Protein AF-A0A1B6CMN0-F1 (afdb_monomer)

Mean predicted al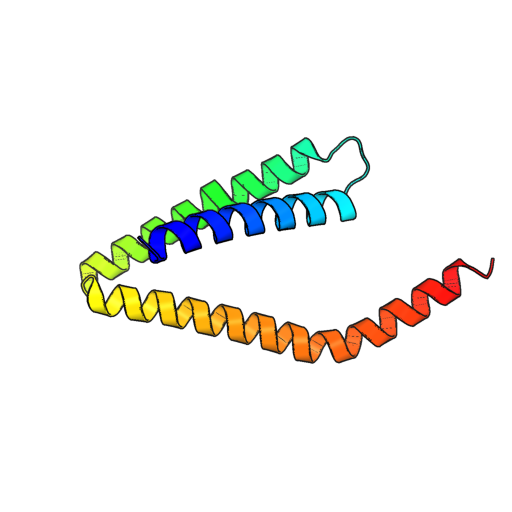igned error: 11.48 Å

Radius of gyration: 19.15 Å; Cα contacts (8 Å, |Δi|>4): 25; chains: 1; bounding box: 40×33×55 Å

Foldseek 3Di:
DVVVVVVVVVVVVVLVVQLVVLVVPDDPPCSVVSSVVVCCCCVVVVVVVCCVVLVVCCVPPNDVVSVVVVVVVVVVVVVVVVVCCVVCVVVVVVVVVVVVVVVVPD

Secondary structure (DSSP, 8-state):
-HHHHHHHHHHHHHHHHHHHHHHHHS-TTSHHHHHHHHHHIIIIIIHHHHHHHHHHHHHHHHHHHHHHHHHHHHHHHHHHHHHHHHHHHHHHHHHHHHHHHHTS--

InterPro domains:
  IPR024989 Major facilitator superfamily associated domain [PF12832] (1-68)
  IPR036259 MFS transporter superfamily [G3DSA:1.20.1250.20] (1-90)
  IPR036259 MFS transporter superfamily [SSF103473] (8-86)
  IPR051717 Major facilitator superfamily MFSD6 [PTHR16172] (2-93)

Sequence (106 aa):
FPFEAIESVSVHLMWVAAATYCARISPKSLLATLIGVLGMAHFSLGRGSGSFAGGFLIGSFGIRQTFRLIGLMAVIAGAVYGLLYFFWLHKYDYVAKTNSEASTGM

pLDDT: mean 75.26, std 13.72, range [39.88, 91.06]

Solvent-accessible surface area (backbone atoms only — not comparable to full-atom values): 5952 Å² total; per-residue (Å²): 113,72,67,62,52,53,50,55,52,51,55,52,52,50,52,52,50,52,52,52,51,44,61,74,74,42,65,93,86,51,50,70,61,52,50,48,52,52,47,48,49,45,58,54,52,46,50,48,52,49,51,50,54,51,52,54,41,31,75,76,61,35,65,72,54,37,53,52,49,56,51,48,53,51,50,51,52,49,48,51,50,50,48,48,46,60,63,43,49,72,57,43,62,62,53,57,56,58,56,61,61,64,69,75,73,120

Structure (mmCIF, N/CA/C/O backbone):
data_AF-A0A1B6CMN0-F1
#
_entry.id   AF-A0A1B6CMN0-F1
#
loop_
_atom_site.group_PDB
_atom_site.id
_atom_site.type_symbol
_atom_site.label_atom_id
_atom_site.label_alt_id
_atom_site.label_comp_id
_atom_site.label_asym_id
_atom_site.label_entity_id
_atom_site.label_seq_id
_atom_site.pdbx_PDB_ins_code
_atom_site.Cartn_x
_atom_site.Cartn_y
_atom_site.Cartn_z
_atom_site.occupancy
_atom_site.B_iso_or_equiv
_atom_site.auth_seq_id
_atom_site.auth_comp_id
_atom_site.auth_asym_id
_atom_site.auth_atom_id
_atom_site.pdbx_PDB_model_num
ATOM 1 N N . PHE A 1 1 ? 1.740 -8.401 19.718 1.00 71.38 1 PHE A N 1
ATOM 2 C CA . PHE A 1 1 ? 2.974 -8.813 19.023 1.00 71.38 1 PHE A CA 1
ATOM 3 C C . PHE A 1 1 ? 2.785 -9.523 17.675 1.00 71.38 1 PHE A C 1
ATOM 5 O O . PHE A 1 1 ? 3.603 -9.255 16.809 1.00 71.38 1 PHE A O 1
ATOM 12 N N . PRO A 1 2 ? 1.766 -10.376 17.404 1.00 81.31 2 PRO A N 1
ATOM 13 C CA . PRO A 1 2 ? 1.692 -11.053 16.095 1.00 81.31 2 PRO A CA 1
ATOM 14 C C . PRO A 1 2 ? 1.422 -10.099 14.916 1.00 81.31 2 PRO A C 1
ATOM 16 O O . PRO A 1 2 ? 1.970 -10.288 13.838 1.00 81.31 2 PRO A O 1
ATOM 19 N N . PHE A 1 3 ? 0.629 -9.044 15.126 1.00 80.94 3 PHE A N 1
ATOM 20 C CA . PHE A 1 3 ? 0.332 -8.035 14.099 1.00 80.94 3 PHE A CA 1
ATOM 21 C C . PHE A 1 3 ? 1.585 -7.279 13.620 1.00 80.94 3 PHE A C 1
ATOM 23 O O . PHE A 1 3 ? 1.798 -7.112 12.426 1.00 80.94 3 PHE A O 1
ATOM 30 N N . GLU A 1 4 ? 2.444 -6.899 14.561 1.00 84.00 4 GLU A N 1
ATOM 31 C CA . GLU A 1 4 ? 3.679 -6.146 14.315 1.00 84.00 4 GLU A CA 1
ATOM 32 C C . GLU A 1 4 ? 4.704 -6.978 13.520 1.00 84.00 4 GLU A C 1
ATOM 34 O O . GLU A 1 4 ? 5.362 -6.484 12.605 1.00 84.00 4 GLU A O 1
ATOM 39 N N . ALA A 1 5 ? 4.765 -8.288 13.787 1.00 90.50 5 ALA A N 1
ATOM 40 C CA . ALA A 1 5 ? 5.574 -9.215 13.001 1.00 90.50 5 ALA A CA 1
ATOM 41 C C . ALA A 1 5 ? 5.078 -9.316 11.547 1.00 90.50 5 ALA A C 1
ATOM 43 O O . ALA A 1 5 ? 5.881 -9.218 10.618 1.00 90.50 5 ALA A O 1
ATOM 44 N N . ILE A 1 6 ? 3.764 -9.454 11.335 1.00 89.62 6 ILE A N 1
ATOM 45 C CA . ILE A 1 6 ? 3.162 -9.553 9.993 1.00 89.62 6 ILE A CA 1
ATOM 46 C C . ILE A 1 6 ? 3.384 -8.268 9.186 1.00 89.62 6 ILE A C 1
ATOM 48 O O . ILE A 1 6 ? 3.651 -8.339 7.983 1.00 89.62 6 ILE A O 1
ATOM 52 N N . GLU A 1 7 ? 3.323 -7.104 9.836 1.00 85.94 7 GLU A N 1
ATOM 53 C CA . GLU A 1 7 ? 3.622 -5.817 9.204 1.00 85.94 7 GLU A CA 1
ATOM 54 C C . GLU A 1 7 ? 5.063 -5.785 8.681 1.00 85.94 7 GLU A C 1
ATOM 56 O O . GLU A 1 7 ? 5.287 -5.530 7.494 1.00 85.94 7 GLU A O 1
ATOM 61 N N . SER A 1 8 ? 6.036 -6.123 9.536 1.00 90.06 8 SER A N 1
ATOM 62 C CA . SER A 1 8 ? 7.451 -6.128 9.151 1.00 90.06 8 SER A CA 1
ATOM 63 C C . SER A 1 8 ? 7.721 -7.076 7.979 1.00 90.06 8 SER A C 1
ATOM 65 O O . SER A 1 8 ? 8.369 -6.692 7.005 1.00 90.06 8 SER A O 1
ATOM 67 N N . VAL A 1 9 ? 7.160 -8.286 8.017 1.00 91.06 9 VAL A N 1
ATOM 68 C CA . VAL A 1 9 ? 7.324 -9.300 6.970 1.00 91.06 9 VAL A CA 1
ATOM 69 C C . VAL A 1 9 ? 6.731 -8.815 5.645 1.00 91.06 9 VAL A C 1
ATOM 71 O O . VAL A 1 9 ? 7.385 -8.919 4.607 1.00 91.06 9 VAL A O 1
ATOM 74 N N . SER A 1 10 ? 5.539 -8.215 5.674 1.00 87.81 10 SER A N 1
ATOM 75 C CA . SER A 1 10 ? 4.853 -7.711 4.476 1.00 87.81 10 SER A CA 1
ATOM 76 C C . SER A 1 10 ? 5.636 -6.594 3.782 1.00 87.81 10 SER A C 1
ATOM 78 O O . SER A 1 10 ? 5.779 -6.604 2.559 1.00 87.81 10 SER A O 1
ATOM 80 N N . VAL A 1 11 ? 6.195 -5.655 4.553 1.00 85.75 11 VAL A N 1
ATOM 81 C CA . VAL A 1 11 ? 6.998 -4.544 4.013 1.00 85.75 11 VAL A CA 1
ATOM 82 C C . VAL A 1 11 ? 8.275 -5.055 3.343 1.00 85.75 11 VAL A C 1
ATOM 84 O O . VAL A 1 11 ? 8.618 -4.603 2.249 1.00 85.75 11 VAL A O 1
ATOM 87 N N . HIS A 1 12 ? 8.954 -6.029 3.953 1.00 89.88 12 HIS A N 1
ATOM 88 C CA . HIS A 1 12 ? 10.157 -6.622 3.367 1.00 89.88 12 HIS A CA 1
ATOM 89 C C . HIS A 1 12 ? 9.839 -7.402 2.088 1.00 89.88 12 HIS A C 1
ATOM 91 O O . HIS A 1 12 ? 10.507 -7.203 1.073 1.00 89.88 12 HIS A O 1
ATOM 97 N N . LEU A 1 13 ? 8.795 -8.236 2.105 1.00 86.00 13 LEU A N 1
ATOM 98 C CA . LEU A 1 13 ? 8.332 -8.977 0.926 1.00 86.00 13 LEU A CA 1
ATOM 99 C C . LEU A 1 13 ? 7.996 -8.038 -0.233 1.00 86.00 13 LEU A C 1
ATOM 101 O O . LEU A 1 13 ? 8.419 -8.276 -1.363 1.00 86.00 13 LEU A O 1
ATOM 105 N N . MET A 1 14 ? 7.285 -6.947 0.050 1.00 85.62 14 MET A N 1
ATOM 106 C CA . MET A 1 14 ? 6.948 -5.934 -0.944 1.00 85.62 14 MET A CA 1
ATOM 107 C C . MET A 1 14 ? 8.199 -5.304 -1.565 1.00 85.62 14 MET A C 1
ATOM 109 O O . MET A 1 14 ? 8.268 -5.163 -2.785 1.00 85.62 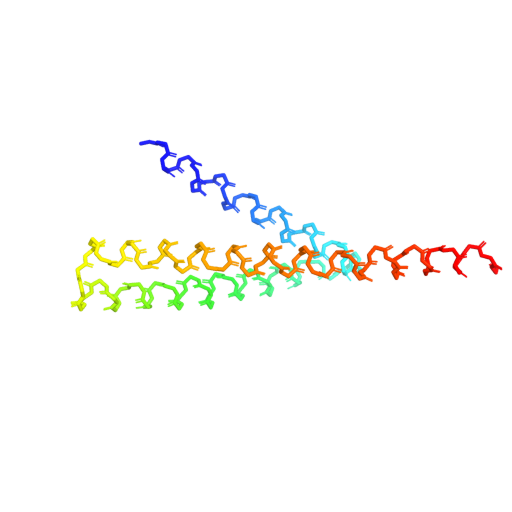14 MET A O 1
ATOM 113 N N . TRP A 1 15 ? 9.202 -4.954 -0.753 1.00 81.69 15 TRP A N 1
ATOM 114 C CA .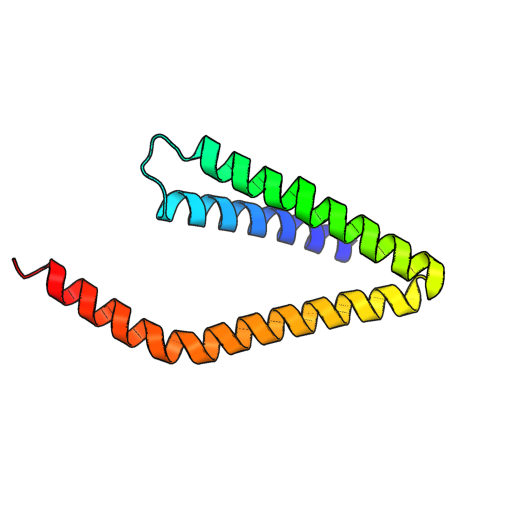 TRP A 1 15 ? 10.444 -4.359 -1.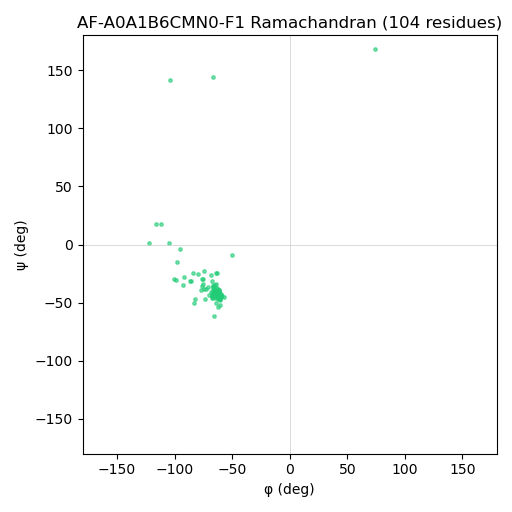253 1.00 81.69 15 TRP A CA 1
ATOM 115 C C . TRP A 1 15 ? 11.250 -5.338 -2.111 1.00 81.69 15 TRP A C 1
ATOM 117 O O . TRP A 1 15 ? 11.725 -4.975 -3.188 1.00 81.69 15 TRP A O 1
ATOM 127 N N . VAL A 1 16 ? 11.349 -6.599 -1.680 1.00 84.88 16 VAL A N 1
ATOM 128 C CA . VAL A 1 16 ? 12.007 -7.663 -2.450 1.00 84.88 16 VAL A CA 1
ATOM 129 C C . VAL A 1 16 ? 11.287 -7.890 -3.781 1.00 84.88 16 VAL A C 1
ATOM 131 O O . VAL A 1 16 ? 11.942 -7.971 -4.821 1.00 84.88 16 VAL A O 1
ATOM 134 N N . ALA A 1 17 ? 9.952 -7.931 -3.787 1.00 83.44 17 ALA A N 1
ATOM 135 C CA . ALA A 1 17 ? 9.164 -8.074 -5.008 1.00 83.44 17 ALA A CA 1
ATOM 136 C C . ALA A 1 17 ? 9.359 -6.883 -5.962 1.00 83.44 17 ALA A C 1
ATOM 138 O O . ALA A 1 17 ? 9.608 -7.084 -7.152 1.00 83.44 17 ALA A O 1
ATOM 139 N N . ALA A 1 18 ? 9.319 -5.652 -5.444 1.00 81.19 18 ALA A N 1
ATOM 140 C CA . ALA A 1 18 ? 9.545 -4.437 -6.223 1.00 81.19 18 ALA A CA 1
ATOM 141 C C . ALA A 1 18 ? 10.947 -4.411 -6.851 1.00 81.19 18 ALA A C 1
ATOM 143 O O . ALA A 1 18 ? 11.083 -4.157 -8.050 1.00 81.19 18 ALA A O 1
ATOM 144 N N . ALA A 1 19 ? 11.983 -4.735 -6.070 1.00 78.69 19 ALA A N 1
ATOM 145 C CA . ALA A 1 19 ? 13.360 -4.812 -6.549 1.00 78.69 19 ALA A CA 1
ATOM 146 C C . ALA A 1 19 ? 13.533 -5.903 -7.620 1.00 78.69 19 ALA A C 1
ATOM 148 O O . ALA A 1 19 ? 14.155 -5.660 -8.653 1.00 78.69 19 ALA A O 1
ATOM 149 N N . THR A 1 20 ? 12.925 -7.076 -7.417 1.00 79.44 20 THR A N 1
ATOM 150 C CA . THR A 1 20 ? 12.977 -8.196 -8.373 1.00 79.44 20 THR A CA 1
ATOM 151 C C . THR A 1 20 ? 12.270 -7.846 -9.683 1.00 79.44 20 THR A C 1
ATOM 153 O O . THR A 1 20 ? 12.781 -8.139 -10.762 1.00 79.44 20 THR A O 1
ATOM 156 N N . TYR A 1 21 ? 11.123 -7.167 -9.614 1.00 72.50 21 TYR A N 1
ATOM 157 C CA . TYR A 1 21 ? 10.390 -6.713 -10.796 1.00 72.50 21 TYR A CA 1
ATOM 158 C C . TYR A 1 21 ? 11.164 -5.640 -11.574 1.00 72.50 21 TYR A C 1
ATOM 160 O O . TYR A 1 21 ? 11.304 -5.736 -12.793 1.00 72.50 21 TYR A O 1
ATOM 168 N N . CYS A 1 22 ? 11.764 -4.674 -10.871 1.00 68.25 22 CYS A N 1
ATOM 169 C CA . CYS A 1 22 ? 12.633 -3.666 -11.483 1.00 68.25 22 CYS A CA 1
ATOM 170 C C . CYS A 1 22 ? 13.856 -4.301 -12.164 1.00 68.25 22 CYS A C 1
ATOM 172 O O . CYS A 1 22 ? 14.235 -3.887 -13.259 1.00 68.25 22 CYS A O 1
ATOM 174 N N . ALA A 1 23 ? 14.440 -5.337 -11.554 1.00 68.44 23 ALA A N 1
ATOM 175 C CA . ALA A 1 23 ? 15.566 -6.076 -12.120 1.00 68.44 23 ALA A CA 1
ATOM 176 C C . ALA A 1 23 ? 15.193 -6.901 -13.366 1.00 68.44 23 ALA A C 1
ATOM 178 O O . ALA A 1 23 ? 16.053 -7.150 -14.209 1.00 68.44 23 ALA A O 1
ATOM 179 N N . ARG A 1 24 ? 13.928 -7.322 -13.508 1.00 67.81 24 ARG A N 1
ATOM 180 C CA . ARG A 1 24 ? 13.442 -8.051 -14.694 1.00 67.81 24 ARG A CA 1
ATOM 181 C C . ARG A 1 24 ? 13.151 -7.135 -15.884 1.00 67.81 24 ARG A C 1
ATOM 183 O O . ARG A 1 24 ? 13.203 -7.613 -17.011 1.00 67.81 24 ARG A O 1
ATOM 190 N N . ILE A 1 25 ? 12.855 -5.856 -15.640 1.00 66.25 25 ILE A N 1
ATOM 191 C CA . ILE A 1 25 ? 12.438 -4.892 -16.673 1.00 66.25 25 ILE A CA 1
ATOM 192 C C . ILE A 1 25 ? 13.566 -3.955 -17.126 1.00 66.25 25 ILE A C 1
ATOM 194 O O . ILE A 1 25 ? 13.559 -3.543 -18.284 1.00 66.25 25 ILE A O 1
ATOM 198 N N . SER A 1 26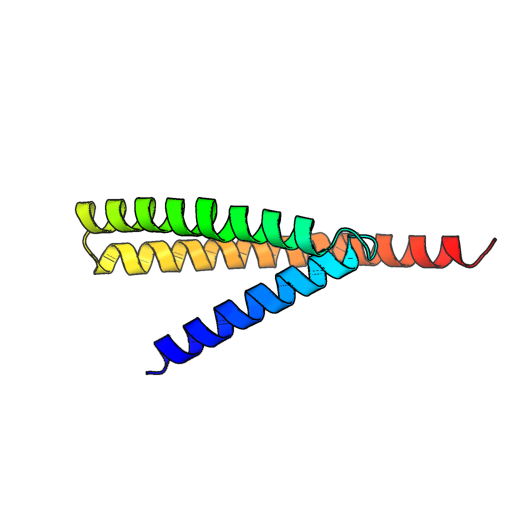 ? 14.544 -3.623 -16.273 1.00 51.25 26 SER A N 1
ATOM 199 C CA . SER A 1 26 ? 15.582 -2.635 -16.618 1.00 51.25 26 SER A CA 1
ATOM 200 C C . SER A 1 26 ? 16.956 -3.239 -16.964 1.00 51.25 26 SER A C 1
ATOM 202 O O . SER A 1 26 ? 17.423 -4.151 -16.279 1.00 51.25 26 SER A O 1
ATOM 204 N N . PRO A 1 27 ? 17.679 -2.683 -17.961 1.00 55.31 27 PRO A N 1
ATOM 205 C CA . PRO A 1 27 ? 19.090 -2.982 -18.209 1.00 55.31 27 PRO A CA 1
ATOM 206 C C . PRO A 1 27 ? 19.974 -2.467 -17.058 1.00 55.31 27 PRO A C 1
ATOM 208 O O . PRO A 1 27 ? 19.710 -1.415 -16.479 1.00 55.31 27 PRO A O 1
ATOM 211 N N . LYS A 1 28 ? 21.040 -3.218 -16.743 1.00 54.66 28 LYS A N 1
ATOM 212 C CA . LYS A 1 28 ? 21.867 -3.197 -15.509 1.00 54.66 28 LYS A CA 1
ATOM 213 C C . LYS A 1 28 ? 22.409 -1.832 -15.022 1.00 54.66 28 LYS A C 1
ATOM 215 O O . LYS A 1 28 ? 22.937 -1.773 -13.918 1.00 54.66 28 LYS A O 1
ATOM 220 N N . SER A 1 29 ? 22.282 -0.748 -15.789 1.00 55.94 29 SER A N 1
ATOM 221 C CA . SER A 1 29 ? 22.761 0.601 -15.447 1.00 55.94 29 SER A CA 1
ATOM 222 C C . SER A 1 29 ? 21.699 1.546 -14.857 1.00 55.94 29 SER A C 1
ATOM 224 O O . SER A 1 29 ? 22.072 2.558 -14.273 1.00 55.94 29 SER A O 1
ATOM 226 N N . LEU A 1 30 ? 20.396 1.237 -14.958 1.00 61.41 30 LEU A N 1
ATOM 227 C CA . LEU A 1 30 ? 19.296 2.155 -14.580 1.00 61.41 30 LEU A CA 1
ATOM 228 C C . LEU A 1 30 ? 18.420 1.667 -13.407 1.00 61.41 30 LEU A C 1
ATOM 230 O O . LEU A 1 30 ? 17.297 2.133 -13.207 1.00 61.41 30 LEU A O 1
ATOM 234 N N . LEU A 1 31 ? 18.916 0.708 -12.624 1.00 64.62 31 LEU A N 1
ATOM 235 C CA . LEU A 1 31 ? 18.090 -0.011 -11.645 1.00 64.62 31 LEU A CA 1
ATOM 236 C C . LEU A 1 31 ? 17.791 0.859 -10.418 1.00 64.62 31 LEU A C 1
ATOM 238 O O . LEU A 1 31 ? 16.671 0.861 -9.911 1.00 64.62 31 LEU A O 1
ATOM 242 N N . ALA A 1 32 ? 18.779 1.649 -9.989 1.00 73.62 32 ALA A N 1
ATOM 243 C CA . ALA A 1 32 ? 18.655 2.570 -8.863 1.00 73.62 32 ALA A CA 1
ATOM 244 C C . ALA A 1 32 ? 17.602 3.659 -9.121 1.00 73.62 32 ALA A C 1
ATOM 246 O O . ALA A 1 32 ? 16.795 3.953 -8.243 1.00 73.62 32 ALA A O 1
ATOM 247 N N . THR A 1 33 ? 17.556 4.211 -10.337 1.00 77.94 33 THR A N 1
ATOM 248 C CA . THR A 1 33 ? 16.583 5.245 -10.715 1.00 77.94 33 THR A CA 1
ATOM 249 C C . THR A 1 33 ? 15.162 4.689 -10.738 1.00 77.94 33 THR A C 1
ATOM 251 O O . THR A 1 33 ? 14.252 5.327 -10.218 1.00 77.94 33 THR A O 1
ATOM 254 N N . LEU A 1 34 ? 14.965 3.479 -11.280 1.00 71.62 34 LEU A N 1
ATOM 255 C CA . LEU A 1 34 ? 13.642 2.851 -11.342 1.00 71.62 34 LEU A CA 1
ATOM 256 C C . LEU A 1 34 ? 13.122 2.478 -9.947 1.00 71.62 34 LEU A C 1
ATOM 258 O O . LEU A 1 34 ? 11.977 2.785 -9.632 1.00 71.62 34 LEU A O 1
ATOM 262 N N . ILE A 1 35 ? 13.970 1.893 -9.091 1.00 78.75 35 ILE A N 1
ATOM 263 C CA . ILE A 1 35 ? 13.631 1.599 -7.688 1.00 78.75 35 ILE A CA 1
ATOM 264 C C . ILE A 1 35 ? 13.363 2.899 -6.918 1.00 78.75 35 ILE A C 1
ATOM 266 O O . ILE A 1 35 ? 12.435 2.950 -6.116 1.00 78.75 35 ILE A O 1
ATOM 270 N N . GLY A 1 36 ? 14.122 3.964 -7.191 1.00 80.94 36 GLY A N 1
ATOM 271 C CA . GLY A 1 36 ? 13.899 5.291 -6.622 1.00 80.94 36 GLY A CA 1
ATOM 272 C C . GLY A 1 36 ? 12.538 5.876 -7.005 1.00 80.94 36 GLY A C 1
ATOM 273 O O . GLY A 1 36 ? 11.809 6.329 -6.129 1.00 80.94 36 GLY A O 1
ATOM 274 N N . VAL A 1 37 ? 12.149 5.809 -8.282 1.00 81.06 37 VAL A N 1
ATOM 275 C CA . VAL A 1 37 ? 10.829 6.264 -8.758 1.00 81.06 37 VAL A CA 1
ATOM 276 C C . VAL A 1 37 ? 9.703 5.395 -8.193 1.00 81.06 37 VAL A C 1
ATOM 278 O O . VAL A 1 37 ? 8.705 5.937 -7.720 1.00 81.06 37 VAL A O 1
ATOM 281 N N . LEU A 1 38 ? 9.867 4.067 -8.174 1.00 78.56 38 LEU A N 1
ATOM 282 C CA . LEU A 1 38 ? 8.895 3.152 -7.567 1.00 78.56 38 LEU A CA 1
ATOM 283 C C . LEU A 1 38 ? 8.721 3.439 -6.071 1.00 78.56 38 LEU A C 1
ATOM 285 O O . LEU A 1 38 ? 7.598 3.523 -5.578 1.00 78.56 38 LEU A O 1
ATOM 289 N N . GLY A 1 39 ? 9.835 3.616 -5.358 1.00 80.62 39 GLY A N 1
ATOM 290 C CA . GLY A 1 39 ? 9.861 3.951 -3.942 1.00 80.62 39 GLY A CA 1
ATOM 291 C C . GLY A 1 39 ? 9.190 5.292 -3.675 1.00 80.62 39 GLY A C 1
ATOM 292 O O . GLY A 1 39 ? 8.357 5.378 -2.782 1.00 80.62 39 GLY A O 1
ATOM 293 N N . MET A 1 40 ? 9.468 6.309 -4.491 1.00 79.94 40 MET A N 1
ATOM 294 C CA . MET A 1 40 ? 8.857 7.635 -4.378 1.00 79.94 40 MET A CA 1
ATOM 295 C C . MET A 1 40 ? 7.349 7.590 -4.648 1.00 79.94 40 MET A C 1
ATOM 297 O O . MET A 1 40 ? 6.575 8.169 -3.893 1.00 79.94 40 MET A O 1
ATOM 301 N N . ALA A 1 41 ? 6.899 6.845 -5.659 1.00 83.38 41 ALA A N 1
ATOM 302 C CA . ALA A 1 41 ? 5.474 6.653 -5.911 1.00 83.38 41 ALA A CA 1
ATOM 303 C C . ALA A 1 41 ? 4.792 5.909 -4.749 1.00 83.38 41 ALA A C 1
ATOM 305 O O . ALA A 1 41 ? 3.724 6.304 -4.288 1.00 83.38 41 ALA A O 1
ATOM 3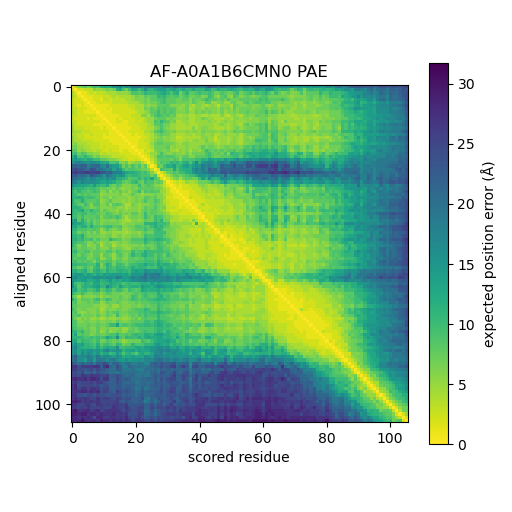06 N N . HIS A 1 42 ? 5.422 4.863 -4.218 1.00 81.06 42 HIS A N 1
ATOM 307 C CA . HIS A 1 42 ? 4.822 4.050 -3.166 1.00 81.06 42 HIS A CA 1
ATOM 308 C C . HIS A 1 42 ? 4.809 4.754 -1.797 1.00 81.06 42 HIS A C 1
ATOM 310 O O . HIS A 1 42 ? 3.780 4.789 -1.119 1.00 81.06 42 HIS A O 1
ATOM 316 N N . PHE A 1 43 ? 5.931 5.347 -1.383 1.00 77.94 43 PHE A N 1
ATOM 317 C CA . PHE A 1 43 ? 6.041 6.041 -0.100 1.00 77.94 43 PHE A CA 1
ATOM 318 C C . PHE A 1 43 ? 5.385 7.423 -0.113 1.00 77.94 43 PHE A C 1
ATOM 320 O O . PHE A 1 43 ? 4.734 7.767 0.869 1.00 77.94 43 PHE A O 1
ATOM 327 N N . SER A 1 44 ? 5.500 8.207 -1.190 1.00 80.25 44 SER A N 1
ATOM 328 C CA . SER A 1 44 ? 4.920 9.557 -1.215 1.00 80.25 44 SER A CA 1
ATOM 329 C C . SER A 1 44 ? 3.439 9.535 -1.585 1.00 80.25 44 SER A C 1
ATOM 331 O O . SER A 1 44 ? 2.624 10.101 -0.860 1.00 80.25 44 SER A O 1
ATOM 333 N N . LEU A 1 45 ? 3.057 8.854 -2.675 1.00 84.06 45 LEU A N 1
ATOM 334 C CA . LEU A 1 45 ? 1.654 8.830 -3.111 1.00 84.06 45 LEU A CA 1
ATOM 335 C C . LEU A 1 45 ? 0.851 7.786 -2.338 1.00 84.06 45 LEU A C 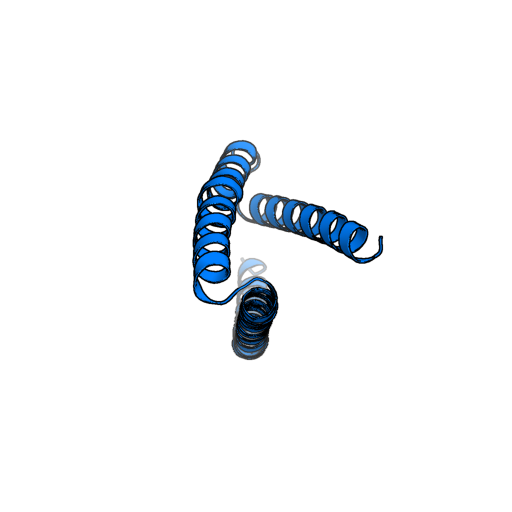1
ATOM 337 O O . LEU A 1 45 ? -0.226 8.100 -1.841 1.00 84.06 45 LEU A O 1
ATOM 341 N N . GLY A 1 46 ? 1.373 6.567 -2.190 1.00 82.69 46 GLY A N 1
ATOM 342 C CA . GLY A 1 46 ? 0.668 5.469 -1.522 1.00 82.69 46 GLY A CA 1
ATOM 343 C C . GLY A 1 46 ? 0.448 5.719 -0.029 1.00 82.69 46 GLY A C 1
A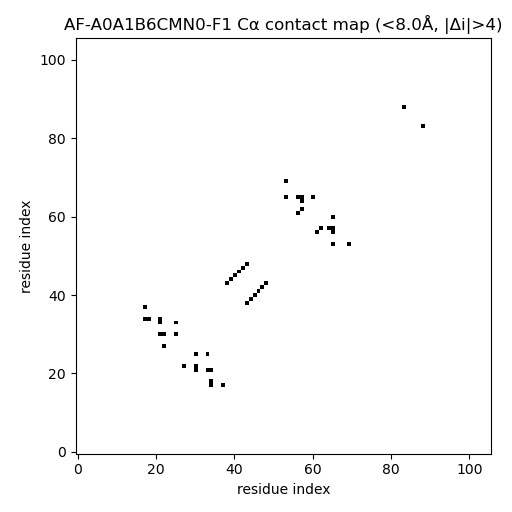TOM 344 O O . GLY A 1 46 ? -0.694 5.826 0.419 1.00 82.69 46 GLY A O 1
ATOM 345 N N . ARG A 1 47 ? 1.527 5.867 0.755 1.00 83.25 47 ARG A N 1
ATOM 346 C CA . ARG A 1 47 ? 1.370 6.131 2.200 1.00 83.25 47 ARG A CA 1
ATOM 347 C C . ARG A 1 47 ? 0.731 7.488 2.490 1.00 83.25 47 ARG A C 1
ATOM 349 O O . ARG A 1 47 ? -0.065 7.577 3.422 1.00 83.25 47 ARG A O 1
ATOM 356 N N . GLY A 1 48 ? 1.065 8.523 1.716 1.00 87.88 48 GLY A N 1
ATOM 357 C CA . GLY A 1 48 ? 0.513 9.866 1.900 1.00 87.88 48 GLY A CA 1
ATOM 358 C C . GLY A 1 48 ? -1.003 9.902 1.703 1.00 87.88 48 GLY A C 1
ATOM 359 O O . GLY A 1 48 ? -1.736 10.303 2.608 1.00 87.88 48 GLY A O 1
ATOM 360 N N . SER A 1 49 ? -1.486 9.410 0.556 1.00 88.94 49 SER A N 1
ATOM 361 C CA . SER A 1 49 ? -2.927 9.370 0.267 1.00 88.94 49 SER A CA 1
ATOM 362 C C . SER A 1 49 ? -3.685 8.408 1.186 1.00 88.94 49 SER A C 1
ATOM 364 O O . SER A 1 49 ? -4.786 8.732 1.631 1.00 88.94 49 SER A O 1
ATOM 366 N N . GLY A 1 50 ? -3.086 7.266 1.542 1.00 84.31 50 GLY A N 1
ATOM 367 C CA . GLY A 1 50 ? -3.688 6.288 2.449 1.00 84.31 50 GLY A CA 1
ATOM 368 C C . GLY A 1 50 ? -3.850 6.806 3.879 1.00 84.31 50 GLY A C 1
ATOM 369 O O . GLY A 1 50 ? -4.897 6.592 4.487 1.00 84.31 50 GLY A O 1
ATOM 370 N N . SER A 1 51 ? -2.858 7.537 4.403 1.00 86.88 51 SER A N 1
ATOM 371 C CA . SER A 1 51 ? -2.946 8.174 5.726 1.00 86.88 51 SER A CA 1
ATOM 372 C C . SER A 1 51 ? -4.010 9.274 5.749 1.00 86.88 51 SER A C 1
ATOM 374 O O . SER A 1 51 ? -4.803 9.353 6.687 1.00 86.88 51 SER A O 1
ATOM 376 N N . PHE A 1 52 ? -4.091 10.072 4.679 1.00 88.88 52 PHE A N 1
ATOM 377 C CA . PHE A 1 52 ? -5.106 11.115 4.546 1.00 88.88 52 PHE A CA 1
ATOM 378 C C . PHE A 1 52 ? -6.527 10.535 4.483 1.00 88.88 52 PHE A C 1
ATOM 380 O O . PHE A 1 52 ? -7.392 10.929 5.265 1.00 88.88 52 PHE A O 1
ATOM 387 N N . ALA A 1 53 ? -6.760 9.551 3.609 1.00 88.19 53 ALA A N 1
ATOM 388 C CA . ALA A 1 53 ? -8.057 8.891 3.489 1.00 88.19 53 ALA A CA 1
ATOM 389 C C . ALA A 1 53 ? -8.435 8.142 4.779 1.00 88.19 53 ALA A C 1
ATOM 391 O O . ALA A 1 53 ? -9.555 8.275 5.268 1.00 88.19 53 ALA A O 1
ATOM 392 N N . GLY A 1 54 ? -7.497 7.402 5.379 1.00 85.38 54 GLY A N 1
ATOM 393 C CA . GLY A 1 54 ? -7.717 6.689 6.637 1.00 85.38 54 GLY A CA 1
ATOM 394 C C . GLY A 1 54 ? -8.043 7.628 7.801 1.00 85.38 54 GLY A C 1
ATOM 395 O O . GLY A 1 54 ? -9.000 7.381 8.532 1.00 85.38 54 GLY A O 1
ATOM 396 N N . GLY A 1 55 ? -7.307 8.734 7.941 1.00 87.25 55 GLY A N 1
ATOM 397 C CA . GLY A 1 55 ? -7.553 9.750 8.968 1.00 87.25 55 GLY A CA 1
ATOM 398 C C . GLY A 1 55 ? -8.907 10.442 8.806 1.00 87.25 55 GLY A C 1
ATOM 399 O O . GLY A 1 55 ? -9.636 10.603 9.786 1.00 87.25 55 GLY A O 1
ATOM 400 N N . PHE A 1 56 ? -9.285 10.772 7.567 1.00 88.44 56 PHE A N 1
ATOM 401 C CA . PHE A 1 56 ? -10.594 11.348 7.260 1.00 88.44 56 PHE A CA 1
ATOM 402 C C . PHE A 1 56 ? -11.744 10.401 7.641 1.00 88.44 56 PHE A C 1
ATOM 404 O O . PHE A 1 56 ? -12.707 10.815 8.289 1.00 88.44 56 PHE A O 1
ATOM 411 N N . LEU A 1 57 ? -11.624 9.108 7.318 1.00 84.19 57 LEU A N 1
ATOM 412 C CA . LEU A 1 57 ? -12.633 8.114 7.688 1.00 84.19 57 LEU A CA 1
ATOM 413 C C . LEU A 1 57 ? -12.741 7.897 9.202 1.00 84.19 57 LEU A C 1
ATOM 415 O O . LEU A 1 57 ? -13.857 7.794 9.721 1.00 84.19 57 LEU A O 1
ATOM 419 N N . ILE A 1 58 ? -11.612 7.879 9.920 1.00 86.56 58 ILE A N 1
ATOM 420 C CA . ILE A 1 58 ? -11.604 7.749 11.385 1.00 86.56 58 ILE A CA 1
ATOM 421 C C . ILE A 1 58 ? -12.339 8.927 12.032 1.00 86.56 58 ILE A C 1
ATOM 423 O O . ILE A 1 58 ? -13.108 8.711 12.969 1.00 86.56 58 ILE A O 1
ATOM 427 N N . GLY A 1 59 ? -12.142 10.146 11.518 1.00 82.75 59 GLY A N 1
ATOM 428 C CA . GLY A 1 59 ? -12.799 11.352 12.025 1.00 82.75 59 GLY A CA 1
ATOM 429 C C . GLY A 1 59 ? -14.322 11.341 11.869 1.00 82.75 59 GLY A C 1
ATOM 430 O O . GLY A 1 59 ? -15.021 11.839 12.746 1.00 82.75 59 GLY A O 1
ATOM 431 N N . SER A 1 60 ? -14.847 10.740 10.795 1.00 81.19 60 SER A N 1
ATOM 432 C CA . SER A 1 60 ? -16.291 10.735 10.516 1.00 81.19 60 SER A CA 1
ATOM 433 C C . SER A 1 60 ? -17.040 9.516 11.072 1.00 81.19 60 SER A C 1
ATOM 435 O O . SER A 1 60 ? -18.199 9.649 11.454 1.00 81.19 60 SER A O 1
ATOM 437 N N . PHE A 1 61 ? -16.426 8.326 11.098 1.00 76.06 61 PHE A N 1
ATOM 438 C CA . PHE A 1 61 ? -17.104 7.058 11.436 1.00 76.06 61 PHE A CA 1
ATOM 439 C C . PHE A 1 61 ? -16.486 6.314 12.631 1.00 76.06 61 PHE A C 1
ATOM 441 O O . PHE A 1 61 ? -16.944 5.231 13.011 1.00 76.06 61 PHE A O 1
ATOM 448 N N . GLY A 1 62 ? -15.446 6.882 13.243 1.00 83.75 62 GLY A N 1
ATOM 449 C CA . GLY A 1 62 ? -14.713 6.269 14.342 1.00 83.75 62 GLY A CA 1
ATOM 450 C C . GLY A 1 62 ? -13.790 5.126 13.903 1.00 83.75 62 GLY A C 1
ATOM 451 O O . GLY A 1 62 ? -13.830 4.609 12.782 1.00 83.75 62 GLY A O 1
ATOM 452 N N . ILE A 1 63 ? -12.930 4.699 14.829 1.00 82.94 63 ILE A N 1
ATOM 453 C CA . ILE A 1 63 ? -11.821 3.765 14.560 1.00 82.94 63 ILE A CA 1
ATOM 454 C C . ILE A 1 63 ? -12.327 2.362 14.176 1.00 82.94 63 ILE A C 1
ATOM 456 O O . ILE A 1 63 ? -11.791 1.728 13.268 1.00 82.94 63 ILE A O 1
ATOM 460 N N . ARG A 1 64 ? -13.392 1.870 14.827 1.00 83.50 64 ARG A N 1
ATOM 461 C CA . ARG A 1 64 ? -13.898 0.495 14.631 1.00 83.50 64 ARG A CA 1
ATOM 462 C C . ARG A 1 64 ? -14.490 0.245 13.244 1.00 83.50 64 ARG A C 1
ATOM 464 O O . ARG A 1 64 ? -14.230 -0.807 12.664 1.00 83.50 64 ARG A O 1
ATOM 471 N N . GLN A 1 65 ? -15.293 1.175 12.730 1.00 81.94 65 GLN A N 1
ATOM 472 C CA . GLN A 1 65 ? -15.895 1.032 11.399 1.00 81.94 65 GLN A CA 1
ATOM 473 C C . GLN A 1 65 ? -14.851 1.238 10.307 1.00 81.94 65 GLN A C 1
ATOM 475 O O . GLN A 1 65 ? -14.803 0.476 9.343 1.00 81.94 65 GLN A O 1
ATOM 480 N N . THR A 1 66 ? -13.943 2.190 10.515 1.00 85.06 66 THR A N 1
ATOM 481 C CA . THR A 1 66 ? -12.850 2.451 9.579 1.00 85.06 66 THR A CA 1
ATOM 482 C C . THR A 1 66 ? -11.928 1.241 9.429 1.00 85.06 66 THR A C 1
ATOM 484 O O . THR A 1 66 ? -11.593 0.870 8.308 1.00 85.06 66 THR A O 1
ATOM 487 N N . PHE A 1 67 ? -11.601 0.543 10.522 1.00 83.19 67 PHE A N 1
ATOM 488 C CA . PHE A 1 67 ? -10.798 -0.683 10.460 1.00 83.19 67 PHE A CA 1
ATOM 489 C C . PHE A 1 67 ? -11.452 -1.775 9.598 1.00 83.19 67 PHE A C 1
ATOM 491 O O . PHE A 1 67 ? -10.789 -2.401 8.771 1.00 83.19 67 PHE A O 1
ATOM 498 N N . ARG A 1 68 ? -12.771 -1.969 9.740 1.00 86.50 68 ARG A N 1
ATOM 499 C CA . ARG A 1 68 ? -13.525 -2.915 8.903 1.00 86.50 68 ARG A CA 1
ATOM 500 C C . ARG A 1 68 ? -13.554 -2.492 7.443 1.00 86.50 68 ARG A C 1
ATOM 502 O O . ARG A 1 68 ? -13.396 -3.350 6.583 1.00 86.50 68 ARG A O 1
ATOM 509 N N . LEU A 1 69 ? -13.737 -1.204 7.161 1.00 87.25 69 LEU A N 1
ATOM 510 C CA . LEU A 1 69 ? -13.804 -0.723 5.787 1.00 87.25 69 LEU A CA 1
ATOM 511 C C . LEU A 1 69 ? -12.455 -0.857 5.076 1.00 87.25 69 LEU A C 1
ATOM 513 O O . LEU A 1 69 ? -12.414 -1.372 3.966 1.00 87.25 69 LEU A O 1
ATOM 517 N N . ILE A 1 70 ? -11.352 -0.463 5.717 1.00 87.81 70 ILE A N 1
ATOM 518 C CA . ILE A 1 70 ? -10.008 -0.596 5.134 1.00 87.81 70 ILE A CA 1
ATOM 519 C C . ILE A 1 70 ? -9.675 -2.079 4.914 1.00 87.81 70 ILE A C 1
ATOM 521 O O . ILE A 1 70 ? -9.161 -2.446 3.859 1.00 87.81 70 ILE A O 1
ATOM 525 N N . GLY A 1 71 ? -10.042 -2.949 5.863 1.00 84.69 71 GLY A N 1
ATOM 526 C CA . GLY A 1 71 ? -9.915 -4.398 5.700 1.00 84.69 71 GLY A CA 1
ATOM 527 C C . GLY A 1 71 ? -10.748 -4.945 4.536 1.00 84.69 71 GLY A C 1
ATOM 528 O O . GLY A 1 71 ? -10.251 -5.740 3.745 1.00 84.69 71 GLY A O 1
ATOM 529 N N . LEU A 1 72 ? -11.991 -4.486 4.377 1.00 88.56 72 LEU A N 1
ATOM 530 C CA . LEU A 1 72 ? -12.864 -4.889 3.273 1.00 88.56 72 LEU A CA 1
ATOM 531 C C . LEU A 1 72 ? -12.328 -4.405 1.918 1.00 88.56 72 LEU A C 1
ATOM 533 O O . LEU A 1 72 ? -12.313 -5.173 0.961 1.00 88.56 72 LEU A O 1
ATOM 537 N N . MET A 1 73 ? -11.809 -3.178 1.849 1.00 86.94 73 MET A N 1
ATOM 538 C CA . MET A 1 73 ? -11.135 -2.655 0.656 1.00 86.94 73 MET A CA 1
ATOM 539 C C . MET A 1 73 ? -9.897 -3.484 0.295 1.00 86.94 73 MET A C 1
ATOM 541 O O . MET A 1 73 ? -9.677 -3.766 -0.881 1.00 86.94 73 MET A O 1
ATOM 545 N N . ALA A 1 74 ? -9.127 -3.940 1.289 1.00 86.69 74 ALA A N 1
ATOM 546 C CA . ALA A 1 74 ? -7.992 -4.833 1.064 1.00 86.69 74 ALA A CA 1
ATOM 547 C C . ALA A 1 74 ? -8.427 -6.207 0.523 1.00 86.69 74 ALA A C 1
ATOM 549 O O . ALA A 1 74 ? -7.807 -6.722 -0.406 1.00 86.69 74 ALA A O 1
ATOM 550 N N . VAL A 1 75 ? -9.521 -6.778 1.044 1.00 88.56 75 VAL A N 1
ATOM 551 C CA . VAL A 1 75 ? -10.089 -8.039 0.534 1.00 88.56 75 VAL A CA 1
ATOM 552 C C . VAL A 1 75 ? -10.587 -7.878 -0.899 1.00 88.56 75 VAL A C 1
ATOM 554 O O . VAL A 1 75 ? -10.301 -8.732 -1.731 1.00 88.56 75 VAL A O 1
ATOM 557 N N . ILE A 1 76 ? -11.282 -6.781 -1.215 1.00 91.06 76 ILE A N 1
ATOM 558 C CA . ILE A 1 76 ? -11.742 -6.494 -2.581 1.00 91.06 76 ILE A CA 1
ATOM 559 C C . ILE A 1 76 ? -10.546 -6.347 -3.523 1.00 91.06 76 ILE A C 1
ATOM 561 O O . ILE A 1 76 ? -10.537 -6.964 -4.583 1.00 91.06 76 ILE A O 1
ATOM 565 N N . ALA A 1 77 ? -9.517 -5.588 -3.140 1.00 85.00 77 ALA A N 1
ATOM 566 C CA . ALA A 1 77 ? -8.312 -5.430 -3.949 1.00 85.00 77 ALA A CA 1
ATOM 567 C C . ALA A 1 77 ? -7.605 -6.776 -4.195 1.00 85.00 77 ALA A C 1
ATOM 569 O O . ALA A 1 77 ? -7.227 -7.077 -5.328 1.00 85.00 77 ALA A O 1
ATOM 570 N N . GLY A 1 78 ? -7.490 -7.616 -3.162 1.00 82.06 78 GLY A N 1
ATOM 571 C CA . GLY A 1 78 ? -6.945 -8.969 -3.277 1.00 82.06 78 GLY A CA 1
ATOM 572 C C . GLY A 1 78 ? -7.805 -9.887 -4.148 1.00 82.06 78 GLY A C 1
ATOM 573 O O . GLY A 1 78 ? -7.270 -10.626 -4.970 1.00 82.06 78 GLY A O 1
ATOM 574 N N . ALA A 1 79 ? -9.131 -9.807 -4.031 1.00 86.75 79 ALA A N 1
ATOM 575 C CA . ALA A 1 79 ? -10.066 -10.573 -4.847 1.00 86.75 79 ALA A CA 1
ATOM 576 C C . ALA A 1 79 ? -10.013 -10.148 -6.318 1.00 86.75 79 ALA A C 1
ATOM 578 O O . ALA A 1 79 ? -9.984 -11.007 -7.189 1.00 86.75 79 ALA A O 1
ATOM 579 N N . VAL A 1 80 ? -9.937 -8.846 -6.608 1.00 87.06 80 VAL A N 1
ATOM 580 C CA . VAL A 1 80 ? -9.760 -8.327 -7.972 1.00 87.06 80 VAL A CA 1
ATOM 581 C C . VAL A 1 80 ? -8.416 -8.769 -8.541 1.00 87.06 80 VAL A C 1
ATOM 583 O O . VAL A 1 80 ? -8.373 -9.230 -9.677 1.00 87.06 80 VAL A O 1
ATOM 586 N N . TYR A 1 81 ? -7.332 -8.696 -7.763 1.00 79.06 81 TYR A N 1
ATOM 587 C CA . TYR A 1 81 ? -6.024 -9.187 -8.199 1.00 79.06 81 TYR A CA 1
ATOM 588 C C . TYR A 1 81 ? -6.041 -10.699 -8.456 1.00 79.06 81 TYR A C 1
ATOM 590 O O . TYR A 1 81 ? -5.540 -11.148 -9.480 1.00 79.06 81 TYR A O 1
ATOM 598 N N . GLY A 1 82 ? -6.668 -11.482 -7.574 1.00 79.69 82 GLY A N 1
ATOM 599 C CA . GLY A 1 82 ? -6.830 -12.926 -7.733 1.00 79.69 82 GLY A CA 1
ATOM 600 C C . GLY A 1 82 ? -7.720 -13.296 -8.917 1.00 79.69 82 GLY A C 1
ATOM 601 O O . GLY A 1 82 ? -7.399 -14.225 -9.648 1.00 79.69 82 GLY A O 1
ATOM 602 N N . LEU A 1 83 ? -8.795 -12.543 -9.158 1.00 80.31 83 LEU A N 1
ATOM 603 C CA . LEU A 1 83 ? -9.701 -12.744 -10.285 1.00 80.31 83 LEU A CA 1
ATOM 604 C C . LEU A 1 83 ? -9.028 -12.369 -11.605 1.00 80.31 83 LEU A C 1
ATOM 606 O O . LEU A 1 83 ? -9.117 -13.128 -12.562 1.00 80.31 83 LEU A O 1
ATOM 610 N N . LEU A 1 84 ? -8.303 -11.248 -11.651 1.00 75.12 84 LEU A N 1
ATOM 611 C CA . LEU A 1 84 ? -7.470 -10.880 -12.793 1.00 75.12 84 LEU A CA 1
ATOM 612 C C . LEU A 1 84 ? -6.379 -11.919 -13.018 1.00 75.12 84 LEU A C 1
ATOM 614 O O . LEU A 1 84 ? -6.196 -12.343 -14.145 1.00 75.12 84 LEU A O 1
ATOM 618 N N . TYR A 1 85 ? -5.692 -12.384 -11.978 1.00 71.12 85 TYR A N 1
ATOM 619 C CA . TYR A 1 85 ? -4.701 -13.443 -12.119 1.00 71.12 85 TYR A CA 1
ATOM 620 C C . TYR A 1 85 ? -5.345 -14.720 -12.664 1.00 71.12 85 TYR A C 1
ATOM 622 O O . TYR A 1 85 ? -4.873 -15.258 -13.651 1.00 71.12 85 TYR A O 1
ATOM 630 N N . PHE A 1 86 ? -6.476 -15.166 -12.123 1.00 68.94 86 PHE A N 1
ATOM 631 C CA . PHE A 1 86 ? -7.153 -16.376 -12.587 1.00 68.94 86 PHE A CA 1
ATOM 632 C C . PHE A 1 86 ? -7.660 -16.253 -14.035 1.00 68.94 86 PHE A C 1
ATOM 634 O O . PHE A 1 86 ? -7.477 -17.159 -14.848 1.00 68.94 86 PHE A O 1
ATOM 641 N N . PHE A 1 87 ? -8.250 -15.109 -14.384 1.00 66.75 87 PHE A N 1
ATOM 642 C CA . PHE A 1 87 ? -8.807 -14.853 -15.713 1.00 66.75 87 PHE A CA 1
ATOM 643 C C . PHE A 1 87 ? -7.718 -14.571 -16.761 1.00 66.75 87 PHE A C 1
ATOM 645 O O . PHE A 1 87 ? -7.852 -14.946 -17.925 1.00 66.75 87 PHE A O 1
ATOM 652 N N . TRP A 1 88 ? -6.617 -13.930 -16.360 1.00 58.75 88 TRP A N 1
ATOM 653 C CA . TRP A 1 88 ? -5.534 -13.515 -17.252 1.00 58.75 88 TRP A CA 1
ATOM 654 C C . TRP A 1 88 ? -4.423 -14.567 -17.367 1.00 58.75 88 TRP A C 1
ATOM 656 O O . TRP A 1 88 ? -3.827 -14.679 -18.437 1.00 58.75 88 TRP A O 1
ATOM 666 N N . LEU A 1 89 ? -4.200 -15.412 -16.350 1.00 53.09 89 LEU A N 1
ATOM 667 C CA . LEU A 1 89 ? -3.271 -16.551 -16.412 1.00 53.09 89 LEU A CA 1
ATOM 668 C C . LEU A 1 89 ? -3.735 -17.594 -17.435 1.00 53.09 89 LEU A C 1
ATOM 670 O O . LEU A 1 89 ? -2.907 -18.131 -18.164 1.00 53.09 89 LEU A O 1
ATOM 674 N N . HIS A 1 90 ? -5.049 -17.792 -17.597 1.00 53.38 90 HIS A N 1
ATOM 675 C CA . HIS A 1 90 ? -5.568 -18.661 -18.659 1.00 53.38 90 HIS A CA 1
ATOM 676 C C . HIS A 1 90 ? -5.253 -18.125 -20.070 1.00 53.38 90 HIS A C 1
ATOM 678 O O . HIS A 1 90 ? -5.182 -18.894 -21.024 1.00 53.38 90 HIS A O 1
ATOM 684 N N . LYS A 1 91 ? -5.040 -16.809 -20.217 1.00 51.50 91 LYS A N 1
ATOM 685 C CA . LYS A 1 91 ? -4.785 -16.165 -21.513 1.00 51.50 91 LYS A CA 1
ATOM 686 C C . LYS A 1 91 ? -3.296 -15.904 -21.783 1.00 51.50 91 LYS A C 1
ATOM 688 O O . LYS A 1 91 ? -2.889 -15.939 -22.940 1.00 51.50 91 LYS A O 1
ATOM 693 N N . TYR A 1 92 ? -2.475 -15.674 -20.754 1.00 53.12 92 TYR A N 1
ATOM 694 C CA . TYR A 1 92 ? -1.037 -15.403 -20.911 1.00 53.12 92 TYR A CA 1
ATOM 695 C C . TYR A 1 92 ? -0.155 -16.649 -20.959 1.00 53.12 92 TYR A C 1
ATOM 697 O O . TYR A 1 92 ? 0.842 -16.618 -21.681 1.00 53.12 92 TYR A O 1
ATOM 705 N N . ASP A 1 93 ? -0.509 -17.746 -20.281 1.00 53.91 93 ASP A N 1
ATOM 706 C CA . ASP A 1 93 ? 0.294 -18.980 -20.351 1.00 53.91 93 ASP A CA 1
ATOM 707 C C . ASP A 1 93 ? 0.328 -19.553 -21.786 1.00 53.91 93 ASP A C 1
ATOM 709 O O . ASP A 1 93 ? 1.295 -20.193 -22.197 1.00 53.91 93 ASP A O 1
ATOM 713 N N . TYR A 1 94 ? -0.687 -19.222 -22.594 1.00 51.59 94 TYR A N 1
ATOM 714 C CA . TYR A 1 94 ? -0.770 -19.562 -24.016 1.00 51.59 94 TYR A CA 1
ATOM 715 C C . TYR A 1 94 ? 0.127 -18.681 -24.914 1.00 51.59 94 TYR A C 1
ATOM 717 O O . TYR A 1 94 ? 0.713 -19.161 -25.885 1.00 51.59 94 TYR A O 1
ATOM 725 N N . VAL A 1 95 ? 0.272 -17.391 -24.588 1.00 53.53 95 VAL A N 1
ATOM 726 C CA . VAL A 1 95 ? 1.052 -16.414 -25.380 1.00 53.53 95 VAL A CA 1
ATOM 727 C C . VAL A 1 95 ? 2.544 -16.435 -25.011 1.00 53.53 95 VAL A C 1
ATOM 729 O O . VAL A 1 95 ? 3.404 -16.212 -25.860 1.00 53.53 95 VAL A O 1
ATOM 732 N N . ALA A 1 96 ? 2.879 -16.741 -23.754 1.00 53.81 96 ALA A N 1
ATOM 733 C CA . ALA A 1 96 ? 4.267 -16.846 -23.306 1.00 53.81 96 ALA A CA 1
ATOM 734 C C . ALA A 1 96 ? 4.980 -18.086 -23.880 1.00 53.81 96 ALA A C 1
ATOM 736 O O . ALA A 1 96 ? 6.154 -18.002 -24.240 1.00 53.81 96 ALA A O 1
ATOM 737 N N . LYS A 1 97 ? 4.271 -19.215 -24.028 1.00 49.81 97 LYS A N 1
ATOM 738 C CA . LYS A 1 97 ? 4.826 -20.438 -24.636 1.00 49.81 97 LYS A CA 1
ATOM 739 C C . LYS A 1 97 ? 5.105 -20.273 -26.135 1.00 49.81 97 LYS A C 1
ATOM 741 O O . LYS A 1 97 ? 6.179 -20.640 -26.593 1.00 49.81 97 LYS A O 1
ATOM 746 N N . THR A 1 98 ? 4.210 -19.612 -26.870 1.00 55.09 98 THR A N 1
ATOM 747 C CA . THR A 1 98 ? 4.343 -19.401 -28.326 1.00 55.09 98 THR A CA 1
ATOM 748 C C . THR A 1 98 ? 5.497 -18.469 -28.720 1.00 55.09 98 THR A C 1
ATOM 750 O O . THR A 1 98 ? 6.108 -18.667 -29.767 1.00 55.09 98 THR A O 1
ATOM 753 N N . ASN A 1 99 ? 5.854 -17.479 -27.894 1.00 52.88 99 ASN A N 1
ATOM 754 C CA . ASN A 1 99 ? 6.932 -16.531 -28.222 1.00 52.88 99 ASN A CA 1
ATOM 755 C C . ASN A 1 99 ? 8.342 -17.056 -27.859 1.00 52.88 99 ASN A C 1
ATOM 757 O O . ASN A 1 99 ? 9.338 -16.666 -28.469 1.00 52.88 99 ASN A O 1
ATOM 761 N N . SER A 1 100 ? 8.438 -17.988 -26.901 1.00 51.09 100 SER A N 1
ATOM 762 C CA . SER A 1 100 ? 9.714 -18.628 -26.545 1.00 51.09 100 SER A CA 1
ATOM 763 C C . SER A 1 100 ? 10.158 -19.677 -27.576 1.00 51.09 100 SER A C 1
ATOM 765 O O . SER A 1 100 ? 11.358 -19.858 -27.780 1.00 51.09 100 SER A O 1
ATOM 767 N N . GLU A 1 101 ? 9.216 -20.330 -28.264 1.00 51.75 101 GLU A N 1
ATOM 768 C CA . GLU A 1 101 ? 9.512 -21.271 -29.358 1.00 51.75 101 GLU A CA 1
ATOM 769 C C . GLU A 1 101 ? 9.895 -20.549 -30.664 1.00 51.75 101 GLU A C 1
ATOM 771 O O . GLU A 1 101 ? 10.729 -21.046 -31.417 1.00 51.75 101 GLU A O 1
ATOM 776 N N . ALA A 1 102 ? 9.382 -19.336 -30.902 1.00 51.31 102 ALA A N 1
ATOM 777 C CA . ALA A 1 102 ? 9.692 -18.549 -32.100 1.00 51.31 102 ALA A CA 1
ATOM 778 C C . ALA A 1 102 ? 11.100 -17.911 -32.097 1.00 51.31 102 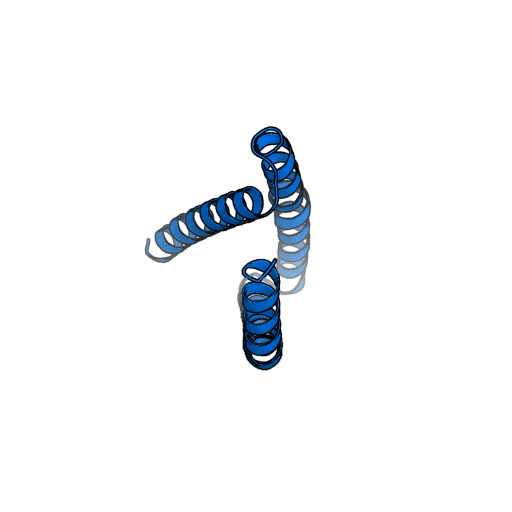ALA A C 1
ATOM 780 O O . ALA A 1 102 ? 11.633 -17.615 -33.162 1.00 51.31 102 ALA A O 1
ATOM 781 N N . SER A 1 103 ? 11.720 -17.715 -30.925 1.00 49.09 103 SER A N 1
ATOM 782 C CA . SER A 1 103 ? 13.037 -17.055 -30.799 1.00 49.09 103 SER A CA 1
ATOM 783 C C . SER A 1 103 ? 14.235 -18.017 -30.751 1.00 49.09 103 SER A C 1
ATOM 785 O O . SER A 1 103 ? 15.372 -17.560 -30.713 1.00 49.09 103 SER A O 1
ATOM 787 N N . THR A 1 104 ? 14.009 -19.337 -30.752 1.00 49.84 104 THR A N 1
ATOM 788 C CA . THR A 1 104 ? 15.085 -20.357 -30.746 1.00 49.84 104 THR A CA 1
ATOM 789 C C . THR A 1 104 ? 15.270 -21.020 -32.125 1.00 49.84 104 THR A C 1
ATOM 791 O O . THR A 1 104 ? 16.097 -21.912 -32.285 1.00 49.84 104 THR A O 1
ATOM 794 N N . GLY A 1 105 ? 14.494 -20.595 -33.130 1.00 45.94 105 GLY A N 1
ATOM 795 C CA . GLY A 1 105 ? 14.452 -21.190 -34.469 1.00 45.94 105 GLY A CA 1
ATOM 796 C C . GLY A 1 105 ? 15.008 -20.328 -35.609 1.00 45.94 105 GLY A C 1
ATOM 797 O O . GLY A 1 105 ? 14.678 -20.616 -36.758 1.00 45.94 105 GLY A O 1
ATOM 798 N N . MET A 1 106 ? 15.801 -19.287 -35.330 1.00 39.88 106 MET A N 1
ATOM 799 C CA . MET A 1 106 ? 16.541 -18.525 -36.353 1.00 39.88 106 MET A CA 1
ATOM 800 C C . MET A 1 106 ? 18.026 -18.460 -36.025 1.00 39.88 106 MET A C 1
ATOM 802 O O . MET A 1 106 ? 18.346 -18.145 -34.857 1.00 39.88 106 MET A O 1
#

Organism: NCBI:txid38151